Protein AF-A0A3D4W2L9-F1 (afdb_monomer_lite)

Secondary structure (DSSP, 8-state):
--HHHHHHHHHHHHHHHHHHHH-GGGS-STTTTTS-TTTHHHHHHHHHHHHHHHHHHHHHHHHHHHHS---HHHHHHHHHHHHHHHHHHHHHHHHHHHS-SSSS-----HHHHHHHHHHHHHHHHHHHH--

Struct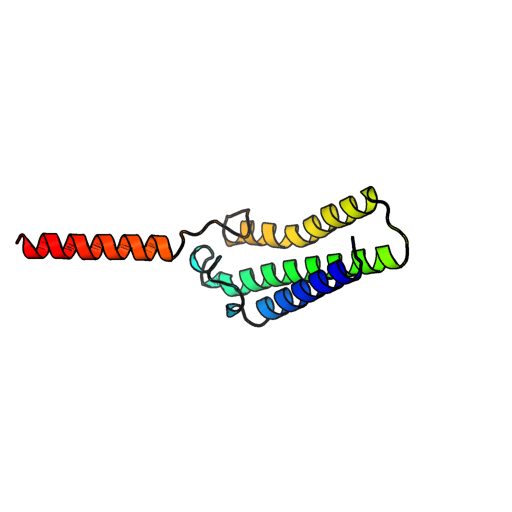ure (mmCIF, N/CA/C/O backbone):
data_AF-A0A3D4W2L9-F1
#
_entry.id   AF-A0A3D4W2L9-F1
#
loop_
_atom_site.group_PDB
_atom_site.id
_atom_site.type_symbol
_atom_site.label_atom_id
_atom_site.label_alt_id
_atom_site.label_comp_id
_atom_site.label_asym_id
_atom_site.label_entity_id
_atom_site.label_seq_id
_atom_site.pdbx_PDB_ins_code
_atom_site.Cartn_x
_atom_site.Cartn_y
_atom_site.Cartn_z
_atom_site.occupancy
_atom_site.B_iso_or_equiv
_atom_site.auth_seq_id
_atom_site.auth_comp_id
_atom_site.auth_asym_id
_atom_site.auth_atom_id
_atom_site.pdbx_PDB_model_num
ATOM 1 N N . MET A 1 1 ? 4.171 10.236 -17.410 1.00 61.66 1 MET A N 1
ATOM 2 C CA . MET A 1 1 ? 4.107 11.082 -16.185 1.00 61.66 1 MET A CA 1
ATOM 3 C C . MET A 1 1 ? 5.505 11.653 -15.949 1.00 61.66 1 MET A C 1
ATOM 5 O O . MET A 1 1 ? 6.430 11.200 -16.601 1.00 61.66 1 MET A O 1
ATOM 9 N N . PHE A 1 2 ? 5.703 12.652 -15.082 1.00 77.50 2 PHE A N 1
ATOM 10 C CA . PHE A 1 2 ? 7.062 13.137 -14.793 1.00 77.50 2 PHE A CA 1
ATOM 11 C C . PHE A 1 2 ? 7.850 12.053 -14.035 1.00 77.50 2 PHE A C 1
ATOM 13 O O . PHE A 1 2 ? 7.447 11.674 -12.934 1.00 77.50 2 PHE A O 1
ATOM 20 N N . PHE A 1 3 ? 8.958 11.565 -14.607 1.00 84.25 3 PHE A N 1
ATOM 21 C CA . PHE A 1 3 ? 9.817 10.517 -14.027 1.00 84.25 3 PHE A CA 1
ATOM 22 C C . PHE A 1 3 ? 10.126 10.757 -12.541 1.00 84.25 3 PHE A C 1
ATOM 24 O O . PHE A 1 3 ? 9.933 9.869 -11.710 1.00 84.25 3 PHE A O 1
ATOM 31 N N . GLY A 1 4 ? 10.516 11.987 -12.185 1.00 86.81 4 GLY A N 1
ATOM 32 C CA . GLY A 1 4 ? 10.850 12.341 -10.804 1.00 86.81 4 GLY A CA 1
ATOM 33 C C . GLY A 1 4 ? 9.678 12.187 -9.829 1.00 86.81 4 GLY A C 1
ATOM 34 O O . GLY A 1 4 ? 9.882 11.795 -8.681 1.00 86.81 4 GLY A O 1
ATOM 35 N N . PHE A 1 5 ? 8.442 12.413 -10.281 1.00 89.62 5 PHE A N 1
ATOM 36 C CA . PHE A 1 5 ? 7.248 12.238 -9.453 1.00 89.62 5 PHE A CA 1
ATOM 37 C C . PHE A 1 5 ? 6.965 10.75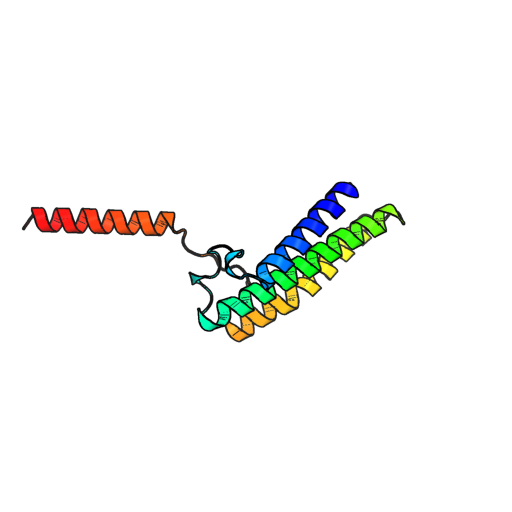2 -9.211 1.00 89.62 5 PHE A C 1
ATOM 39 O O . PHE A 1 5 ? 6.789 10.339 -8.067 1.00 89.62 5 PHE A O 1
ATOM 46 N N . GLN A 1 6 ? 6.995 9.931 -10.267 1.00 89.69 6 GLN A N 1
ATOM 47 C CA . GLN A 1 6 ? 6.781 8.485 -10.144 1.00 89.69 6 GLN A CA 1
ATOM 48 C C . GLN A 1 6 ? 7.839 7.816 -9.272 1.00 89.69 6 GLN A C 1
ATOM 50 O O . GLN A 1 6 ? 7.491 6.985 -8.435 1.00 89.69 6 GLN A O 1
ATOM 55 N N . LEU A 1 7 ? 9.107 8.194 -9.444 1.00 91.88 7 LEU A N 1
ATOM 56 C CA . LEU A 1 7 ? 10.201 7.671 -8.639 1.00 91.88 7 LEU A CA 1
ATOM 57 C C . LEU A 1 7 ? 10.017 8.041 -7.165 1.00 91.88 7 LEU A C 1
ATOM 59 O O . LEU A 1 7 ? 10.093 7.170 -6.303 1.00 91.88 7 LEU A O 1
ATOM 63 N N . THR A 1 8 ? 9.702 9.306 -6.877 1.00 93.94 8 THR A N 1
ATOM 64 C CA . THR A 1 8 ? 9.478 9.779 -5.503 1.00 93.94 8 THR A CA 1
ATOM 65 C C . THR A 1 8 ? 8.303 9.055 -4.849 1.00 93.94 8 THR A C 1
ATOM 67 O O . THR A 1 8 ? 8.447 8.509 -3.755 1.00 93.94 8 THR A O 1
ATOM 70 N N . CYS A 1 9 ? 7.152 8.983 -5.526 1.00 93.81 9 CYS A N 1
ATOM 71 C CA . CYS A 1 9 ? 5.989 8.259 -5.016 1.00 93.81 9 CYS A CA 1
ATOM 72 C C . CYS A 1 9 ? 6.281 6.764 -4.841 1.00 93.81 9 CYS A C 1
ATOM 74 O O . CYS A 1 9 ? 5.926 6.193 -3.814 1.00 93.81 9 CYS A O 1
ATOM 76 N N . GLY A 1 10 ? 6.954 6.135 -5.808 1.00 94.62 10 GLY A N 1
ATOM 77 C CA . GLY A 1 10 ? 7.322 4.723 -5.749 1.00 94.62 10 GLY A CA 1
ATOM 78 C C . GLY A 1 10 ? 8.213 4.412 -4.548 1.00 94.62 10 GLY A C 1
ATOM 79 O O . GLY A 1 10 ? 7.892 3.526 -3.758 1.00 94.62 10 GLY A O 1
ATOM 80 N N . LEU A 1 11 ? 9.276 5.196 -4.346 1.00 95.44 11 LEU A N 1
ATOM 81 C CA . LEU A 1 11 ? 10.166 5.055 -3.193 1.00 95.44 11 LEU A CA 1
ATOM 82 C C . LEU A 1 11 ? 9.430 5.294 -1.873 1.00 95.44 11 LEU A C 1
ATOM 84 O O . LEU A 1 11 ? 9.592 4.509 -0.941 1.00 95.44 11 LEU A O 1
ATOM 88 N N . MET A 1 12 ? 8.573 6.316 -1.796 1.00 96.62 12 MET A N 1
ATOM 89 C CA . MET A 1 12 ? 7.761 6.580 -0.606 1.00 96.62 12 MET A CA 1
ATOM 90 C C . MET A 1 12 ? 6.884 5.373 -0.237 1.00 96.62 12 MET A C 1
ATOM 92 O O . MET A 1 12 ? 6.840 4.982 0.929 1.00 96.62 12 MET A O 1
ATOM 96 N N . LEU A 1 13 ? 6.231 4.743 -1.219 1.00 95.88 13 LEU A N 1
ATOM 97 C CA . LEU A 1 13 ? 5.420 3.543 -0.995 1.00 95.88 13 LEU A CA 1
ATOM 98 C C . LEU A 1 13 ? 6.268 2.332 -0.581 1.00 95.88 13 LEU A C 1
ATOM 100 O O . LEU A 1 13 ? 5.843 1.571 0.287 1.00 95.88 13 LEU A O 1
ATOM 104 N N . VAL A 1 14 ? 7.476 2.173 -1.134 1.00 96.31 14 VAL A N 1
ATOM 105 C CA . VAL A 1 14 ? 8.421 1.126 -0.708 1.00 96.31 14 VAL A CA 1
ATOM 106 C C . VAL A 1 14 ? 8.825 1.316 0.752 1.00 96.31 14 VAL A C 1
ATOM 108 O O . VAL A 1 14 ? 8.734 0.373 1.541 1.00 96.31 14 VAL A O 1
ATOM 111 N N . PHE A 1 15 ? 9.223 2.533 1.134 1.00 96.19 15 PHE A N 1
ATOM 112 C CA . PHE A 1 15 ? 9.587 2.856 2.514 1.00 96.19 15 PHE A CA 1
ATOM 113 C C . PHE A 1 15 ? 8.416 2.663 3.473 1.00 96.19 15 PHE A C 1
ATOM 115 O O . PHE A 1 15 ? 8.588 2.084 4.550 1.00 96.19 15 PHE A O 1
ATOM 122 N N . TYR A 1 16 ? 7.220 3.100 3.080 1.00 95.00 16 TYR A N 1
ATOM 123 C CA . TYR A 1 16 ? 6.010 2.888 3.861 1.00 95.00 16 TYR A CA 1
ATOM 124 C C . TYR A 1 16 ? 5.715 1.395 4.039 1.00 95.00 16 TYR A C 1
ATOM 126 O O . TYR A 1 16 ? 5.577 0.931 5.171 1.00 95.00 16 TYR A O 1
ATOM 134 N N . GLY A 1 17 ? 5.716 0.622 2.949 1.00 95.06 17 GLY A N 1
ATOM 135 C CA . GLY A 1 17 ? 5.488 -0.820 2.984 1.00 95.06 17 GLY A CA 1
ATOM 136 C C . GLY A 1 17 ? 6.487 -1.548 3.882 1.00 95.06 17 GLY A C 1
ATOM 137 O O . GLY A 1 17 ? 6.094 -2.352 4.726 1.00 95.06 17 GLY A O 1
ATOM 138 N N . TYR A 1 18 ? 7.773 -1.202 3.783 1.00 95.25 18 TYR A N 1
ATOM 139 C CA . TYR A 1 18 ? 8.814 -1.723 4.670 1.00 95.25 18 TYR A CA 1
ATOM 140 C C . TYR A 1 18 ? 8.557 -1.388 6.144 1.00 95.25 18 TYR A C 1
ATOM 142 O O . TYR A 1 18 ? 8.633 -2.266 7.006 1.00 95.25 18 TYR A O 1
ATOM 150 N N . SER A 1 19 ? 8.209 -0.135 6.433 1.00 94.31 19 SER A N 1
ATOM 151 C CA . SER A 1 19 ? 7.971 0.336 7.801 1.00 94.31 19 SER A CA 1
ATOM 152 C C . SER A 1 19 ? 6.776 -0.369 8.443 1.00 94.31 19 SER A C 1
ATOM 154 O O . SER A 1 19 ? 6.860 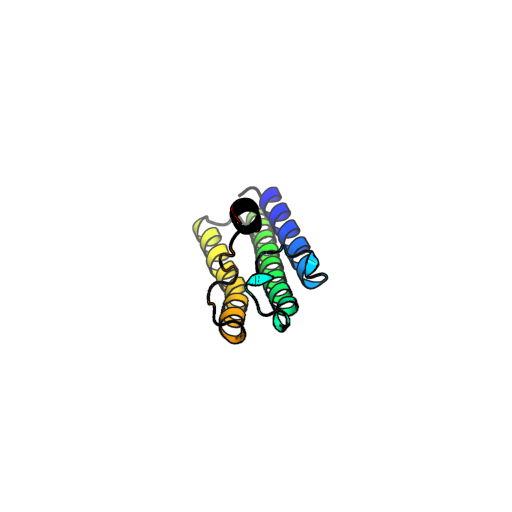-0.780 9.598 1.00 94.31 19 SER A O 1
ATOM 156 N N . VAL A 1 20 ? 5.701 -0.588 7.680 1.00 92.62 20 VAL A N 1
ATOM 157 C CA . VAL A 1 20 ? 4.514 -1.335 8.123 1.00 92.62 20 VAL A CA 1
ATOM 158 C C . VAL A 1 20 ? 4.854 -2.797 8.423 1.00 92.62 20 VAL A C 1
ATOM 160 O O . VAL A 1 20 ? 4.416 -3.323 9.445 1.00 92.62 20 VAL A O 1
ATOM 163 N N . MET A 1 21 ? 5.669 -3.449 7.584 1.00 93.06 21 MET A N 1
ATOM 164 C CA . MET A 1 21 ? 6.111 -4.829 7.834 1.00 93.06 21 MET A CA 1
ATOM 165 C C . MET A 1 21 ? 6.988 -4.953 9.086 1.00 93.06 21 MET A C 1
ATOM 167 O O . MET A 1 21 ? 6.966 -5.991 9.743 1.00 93.06 21 MET A O 1
ATOM 171 N N . LYS A 1 22 ? 7.790 -3.928 9.405 1.00 92.12 22 LYS A N 1
ATOM 172 C CA . LYS A 1 22 ? 8.674 -3.929 10.583 1.00 92.12 22 LYS A CA 1
ATOM 173 C C . LYS A 1 22 ? 7.960 -3.530 11.866 1.00 92.12 22 LYS A C 1
ATOM 175 O O . LYS A 1 22 ? 8.291 -4.047 12.929 1.00 92.12 22 LYS A O 1
ATOM 180 N N . ASN A 1 23 ? 7.001 -2.617 11.782 1.00 91.38 23 ASN A N 1
ATOM 181 C CA . ASN A 1 23 ? 6.244 -2.144 12.926 1.00 91.38 23 ASN A CA 1
ATOM 182 C C . ASN A 1 23 ? 4.765 -1.975 12.542 1.00 91.38 23 ASN A C 1
ATOM 184 O O . ASN A 1 23 ? 4.391 -0.935 11.994 1.00 91.38 23 ASN A O 1
ATOM 188 N N . PRO A 1 24 ? 3.895 -2.938 12.907 1.00 87.12 24 PRO A N 1
ATOM 189 C CA . PRO A 1 24 ? 2.460 -2.870 12.635 1.00 87.12 24 PRO A CA 1
ATOM 190 C C . PRO A 1 24 ? 1.759 -1.637 13.218 1.00 87.12 24 PRO A C 1
ATOM 192 O O . PRO A 1 24 ? 0.653 -1.328 12.799 1.00 87.12 24 PRO A O 1
ATOM 195 N N . ARG A 1 25 ? 2.378 -0.909 14.162 1.00 86.38 25 ARG A N 1
ATOM 196 C CA . ARG A 1 25 ? 1.836 0.355 14.698 1.00 86.38 25 ARG A CA 1
ATOM 197 C C . ARG A 1 25 ? 1.915 1.521 13.712 1.00 86.38 25 ARG A C 1
ATOM 199 O O . ARG A 1 25 ? 1.241 2.520 13.919 1.00 86.38 25 ARG A O 1
ATOM 206 N N . VAL A 1 26 ? 2.760 1.415 12.684 1.00 88.75 26 VAL A N 1
ATOM 207 C CA . VAL A 1 26 ? 2.815 2.387 11.578 1.00 88.75 26 VAL A CA 1
ATOM 208 C C . VAL A 1 26 ? 1.546 2.293 10.734 1.00 88.75 26 VAL A C 1
ATOM 210 O O . VAL A 1 26 ? 1.117 3.274 10.127 1.00 88.75 26 VAL A O 1
ATOM 213 N N . TRP A 1 27 ? 0.927 1.112 10.712 1.00 87.19 27 TRP A N 1
ATOM 214 C CA . TRP A 1 27 ? -0.408 0.962 10.175 1.00 87.19 27 TRP A CA 1
ATOM 215 C C . TRP A 1 27 ? -1.408 1.654 11.105 1.00 87.19 27 TRP A C 1
ATOM 217 O O . TRP A 1 27 ? -1.388 1.443 12.318 1.00 87.19 27 TRP A O 1
ATOM 227 N N . GLY A 1 28 ? -2.265 2.502 10.536 1.00 81.56 28 GLY A N 1
ATOM 228 C CA . GLY A 1 28 ? -3.276 3.224 11.307 1.00 81.56 28 GLY A CA 1
ATOM 229 C C . GLY A 1 28 ? -4.330 2.295 11.918 1.00 81.56 28 GLY A C 1
ATOM 230 O O . GLY A 1 28 ? -4.325 1.081 11.723 1.00 81.56 28 GLY A O 1
ATOM 231 N N . ASP A 1 29 ? -5.311 2.874 12.608 1.00 79.00 29 ASP A N 1
ATOM 232 C CA . ASP A 1 29 ? -6.395 2.102 13.238 1.00 79.00 29 ASP A CA 1
ATOM 233 C C . ASP A 1 29 ? -7.342 1.414 12.239 1.00 79.00 29 ASP A C 1
ATOM 235 O O . ASP A 1 29 ? -8.179 0.589 12.614 1.00 79.00 29 ASP A O 1
ATOM 239 N N . GLN A 1 30 ? -7.191 1.710 10.947 1.00 70.31 30 GLN A N 1
ATOM 240 C CA . GLN A 1 30 ? -7.912 1.044 9.872 1.00 70.31 30 GLN A CA 1
ATOM 241 C C . GLN A 1 30 ? -7.536 -0.443 9.822 1.00 70.31 30 GLN A C 1
ATOM 243 O O . GLN A 1 30 ? -6.410 -0.806 9.501 1.00 70.31 30 GLN A O 1
ATOM 248 N N . GLY A 1 31 ? -8.488 -1.322 10.121 1.00 73.06 31 GLY A N 1
ATOM 249 C CA . GLY A 1 31 ? -8.253 -2.766 10.200 1.00 73.06 31 GLY A CA 1
ATOM 250 C C . GLY A 1 31 ? -7.962 -3.275 11.613 1.00 73.06 31 GLY A C 1
ATOM 251 O O . GLY A 1 31 ? -8.270 -4.427 11.878 1.00 73.06 31 GLY A O 1
ATOM 252 N N . ARG A 1 32 ? -7.517 -2.435 12.567 1.00 76.88 32 ARG A N 1
ATOM 253 C CA . ARG A 1 32 ? -7.328 -2.869 13.972 1.00 76.88 32 ARG A CA 1
ATOM 254 C C . ARG A 1 32 ? -8.605 -3.374 14.636 1.00 76.88 32 ARG A C 1
ATOM 256 O O . ARG A 1 32 ? -8.5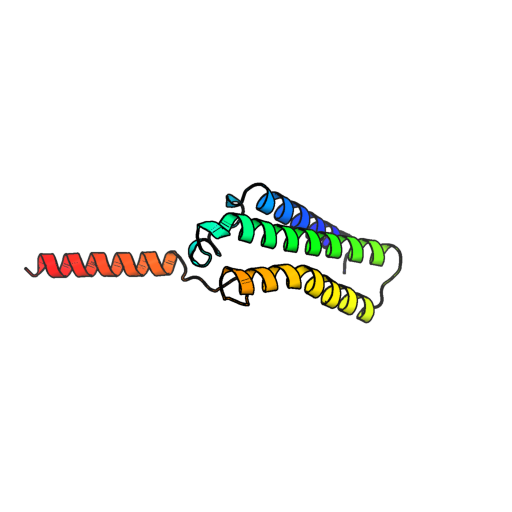41 -4.197 15.536 1.00 76.88 32 ARG A O 1
ATOM 263 N N . GLN A 1 33 ? -9.745 -2.842 14.211 1.00 73.56 33 GLN A N 1
ATOM 264 C CA . GLN A 1 33 ? -11.061 -3.208 14.738 1.00 73.56 33 GLN A CA 1
ATOM 265 C C . GLN A 1 33 ? -11.814 -4.193 13.834 1.00 73.56 33 GLN A C 1
ATOM 267 O O . GLN A 1 33 ? -12.828 -4.736 14.254 1.00 73.56 33 GLN A O 1
ATOM 272 N N . ALA A 1 34 ? -11.360 -4.380 12.591 1.00 78.50 34 ALA A N 1
ATOM 273 C CA . ALA A 1 34 ? -12.056 -5.194 11.592 1.00 78.50 34 ALA A CA 1
ATOM 274 C C . ALA A 1 34 ? -11.374 -6.539 11.321 1.00 78.50 34 ALA A C 1
ATOM 276 O O . ALA A 1 34 ? -12.026 -7.456 10.837 1.00 78.50 34 ALA A O 1
ATOM 277 N N . VAL A 1 35 ? -10.078 -6.640 11.614 1.00 84.25 35 VAL A N 1
ATOM 278 C CA . VAL A 1 35 ? -9.285 -7.866 11.529 1.00 84.25 35 VAL A CA 1
ATOM 279 C C . VAL A 1 35 ? -9.214 -8.470 12.924 1.00 84.25 35 VAL A C 1
ATOM 281 O O . VAL A 1 35 ? -9.083 -7.740 13.912 1.00 84.25 35 VAL A O 1
ATOM 284 N N . LYS A 1 36 ? -9.269 -9.798 13.020 1.00 84.88 36 LYS A N 1
ATOM 285 C CA . LYS A 1 36 ? -9.027 -10.499 14.284 1.00 84.88 36 LYS A CA 1
ATOM 286 C C . LYS A 1 36 ? -7.673 -10.081 14.865 1.00 84.88 36 LYS A C 1
ATOM 288 O O . LYS A 1 36 ? -6.671 -10.003 14.154 1.00 84.88 36 LYS A O 1
ATOM 293 N N . ALA A 1 37 ? -7.624 -9.840 16.174 1.00 85.25 37 ALA A N 1
ATOM 294 C CA . ALA A 1 37 ? -6.417 -9.340 16.836 1.00 85.25 37 ALA A CA 1
ATOM 295 C C . ALA A 1 37 ? -5.194 -10.261 16.635 1.00 85.25 37 ALA A C 1
ATOM 297 O O . ALA A 1 37 ? -4.075 -9.770 16.498 1.00 85.25 37 ALA A O 1
ATOM 298 N N . GLU A 1 38 ? -5.420 -11.576 16.555 1.00 87.69 38 GLU A N 1
ATOM 299 C CA . GLU A 1 38 ? -4.399 -12.600 16.283 1.00 87.69 38 GLU A CA 1
ATOM 300 C C . GLU A 1 38 ? -3.765 -12.475 14.887 1.00 87.69 38 GLU A C 1
ATOM 302 O O . GLU A 1 38 ? -2.564 -12.680 14.724 1.00 87.69 38 GLU A O 1
ATOM 307 N N . ASN A 1 39 ? -4.547 -12.048 13.896 1.00 90.44 39 ASN A N 1
ATOM 308 C CA . ASN A 1 39 ? -4.128 -11.949 12.501 1.00 90.44 39 ASN A CA 1
ATOM 309 C C . ASN A 1 39 ? -3.624 -10.550 12.129 1.00 90.44 39 ASN A C 1
ATOM 311 O O . ASN A 1 39 ? -3.066 -10.363 11.048 1.00 90.44 39 ASN A O 1
ATOM 315 N N . PHE A 1 40 ? -3.792 -9.557 13.007 1.00 88.94 40 PHE A N 1
ATOM 316 C CA . PHE A 1 40 ? -3.441 -8.166 12.725 1.00 88.94 40 PHE A CA 1
ATOM 317 C C . PHE A 1 40 ? -1.968 -7.955 12.309 1.00 88.94 40 PHE A C 1
ATOM 319 O O . PHE A 1 40 ? -1.737 -7.243 11.328 1.00 88.94 40 PHE A O 1
ATOM 326 N N . PRO A 1 41 ? -0.954 -8.569 12.959 1.00 90.56 41 PRO A N 1
ATOM 327 C CA . PRO A 1 41 ? 0.438 -8.417 12.526 1.00 90.56 41 PRO A CA 1
ATOM 328 C C . PRO A 1 41 ? 0.679 -8.940 11.105 1.00 90.56 41 PRO A C 1
ATOM 330 O O . PRO A 1 41 ? 1.376 -8.300 10.316 1.00 90.56 41 PRO A O 1
ATOM 333 N N . GLU A 1 42 ? 0.066 -10.072 10.762 1.00 92.44 42 GLU A N 1
ATOM 334 C CA . GLU A 1 42 ? 0.186 -10.687 9.443 1.00 92.44 42 GLU A CA 1
ATOM 335 C C . GLU A 1 42 ? -0.585 -9.890 8.384 1.00 92.44 42 GLU A C 1
ATOM 337 O O . GLU A 1 42 ? -0.050 -9.619 7.312 1.00 92.44 42 GLU A O 1
ATOM 342 N N . TYR A 1 43 ? -1.782 -9.399 8.709 1.00 91.62 43 TYR A N 1
ATOM 343 C CA . TYR A 1 43 ? -2.527 -8.458 7.874 1.00 91.62 43 TYR A CA 1
ATOM 344 C C . TYR A 1 43 ? -1.690 -7.214 7.541 1.00 91.62 43 TYR A C 1
ATOM 346 O O . TYR A 1 43 ? -1.606 -6.811 6.377 1.00 91.62 43 TYR A O 1
ATOM 354 N N . CYS A 1 44 ? -1.026 -6.622 8.539 1.00 92.25 44 CYS A N 1
ATOM 355 C CA . CYS A 1 44 ? -0.121 -5.494 8.327 1.00 92.25 44 CYS A CA 1
ATOM 356 C C . CYS A 1 44 ? 1.059 -5.889 7.437 1.00 92.25 44 CYS A C 1
ATOM 358 O O . CYS A 1 44 ? 1.411 -5.146 6.522 1.00 92.25 44 CYS A O 1
ATOM 360 N N . ARG A 1 45 ? 1.636 -7.079 7.631 1.00 93.44 45 ARG A N 1
ATOM 361 C CA . ARG A 1 45 ? 2.719 -7.586 6.783 1.00 93.44 45 ARG A CA 1
ATOM 362 C C . ARG A 1 45 ? 2.282 -7.749 5.325 1.00 93.44 45 ARG A C 1
ATOM 364 O O . ARG A 1 45 ? 3.009 -7.321 4.432 1.00 93.44 45 ARG A O 1
ATOM 371 N N . GLN A 1 46 ? 1.098 -8.309 5.077 1.00 93.88 46 GLN A N 1
ATOM 372 C CA . GLN A 1 46 ? 0.534 -8.480 3.733 1.00 93.88 46 GLN A CA 1
ATOM 373 C C . GLN A 1 46 ? 0.240 -7.131 3.065 1.00 93.88 46 GLN A C 1
ATOM 375 O O . GLN A 1 46 ? 0.585 -6.926 1.901 1.00 93.88 46 GLN A O 1
ATOM 380 N N . ASN A 1 47 ? -0.320 -6.174 3.812 1.00 93.88 47 ASN A N 1
ATOM 381 C CA . ASN A 1 47 ? -0.495 -4.800 3.336 1.00 93.88 47 ASN A CA 1
ATOM 382 C C . ASN A 1 47 ? 0.849 -4.156 2.992 1.00 93.88 47 ASN A C 1
ATOM 384 O O . ASN A 1 47 ? 1.016 -3.608 1.905 1.00 93.88 47 ASN A O 1
ATOM 388 N N . GLY A 1 48 ? 1.829 -4.262 3.888 1.00 94.56 48 GLY A N 1
ATOM 389 C CA . GLY A 1 48 ? 3.170 -3.735 3.667 1.00 94.56 48 GLY A CA 1
ATOM 390 C C . GLY A 1 48 ? 3.843 -4.346 2.436 1.00 94.56 48 GLY A C 1
ATOM 391 O O . GLY A 1 48 ? 4.465 -3.627 1.655 1.00 94.56 48 GLY A O 1
ATOM 392 N N . LEU A 1 49 ? 3.645 -5.645 2.195 1.00 95.62 49 LEU A N 1
ATOM 393 C CA . LEU A 1 49 ? 4.142 -6.333 1.006 1.00 95.62 49 LEU A CA 1
ATOM 394 C C . LEU A 1 49 ? 3.472 -5.828 -0.282 1.00 95.62 49 LEU A C 1
ATOM 396 O O . LEU A 1 49 ? 4.157 -5.668 -1.294 1.00 95.62 49 LEU A O 1
ATOM 400 N N . PHE A 1 50 ? 2.167 -5.537 -0.246 1.00 95.81 50 PHE A N 1
ATOM 401 C CA . PHE A 1 50 ? 1.465 -4.887 -1.353 1.00 95.81 50 PHE A CA 1
ATOM 402 C C . PHE A 1 50 ? 2.066 -3.509 -1.661 1.00 95.81 50 PHE A C 1
ATOM 404 O O . PHE A 1 50 ? 2.445 -3.267 -2.805 1.00 95.81 50 PHE A O 1
ATOM 411 N N . PHE A 1 51 ? 2.236 -2.639 -0.657 1.00 95.69 51 PHE A N 1
ATOM 412 C CA . PHE A 1 51 ? 2.826 -1.306 -0.858 1.00 95.69 51 PHE A CA 1
ATOM 413 C C . PHE A 1 51 ? 4.265 -1.366 -1.360 1.00 95.69 51 PHE A C 1
ATOM 415 O O . PHE A 1 51 ? 4.639 -0.583 -2.231 1.00 95.69 51 PHE A O 1
ATOM 422 N N . LEU A 1 52 ? 5.052 -2.327 -0.876 1.00 96.00 52 LEU A N 1
ATOM 423 C CA . LEU A 1 52 ? 6.414 -2.535 -1.350 1.00 96.00 52 LEU A CA 1
ATOM 424 C C . LEU A 1 52 ? 6.439 -2.943 -2.827 1.00 96.00 52 LEU A C 1
ATOM 426 O O . LEU A 1 52 ? 7.186 -2.362 -3.612 1.00 96.00 52 LEU A O 1
ATOM 430 N N . LYS A 1 53 ? 5.597 -3.901 -3.231 1.00 95.62 53 LYS A N 1
ATOM 431 C CA . LYS A 1 53 ? 5.499 -4.341 -4.632 1.00 95.62 53 LYS A CA 1
ATOM 432 C C . LYS A 1 53 ? 4.948 -3.241 -5.541 1.00 95.62 53 LYS A C 1
ATOM 434 O O . LYS A 1 53 ? 5.502 -3.017 -6.612 1.00 95.62 53 LYS A O 1
ATOM 439 N N . ALA A 1 54 ? 3.903 -2.537 -5.108 1.00 96.00 54 ALA A N 1
ATOM 440 C CA . ALA A 1 54 ? 3.294 -1.440 -5.856 1.00 96.00 54 ALA A CA 1
ATOM 441 C C . ALA A 1 54 ? 4.256 -0.252 -6.014 1.00 96.00 54 ALA A C 1
ATOM 443 O O . ALA A 1 54 ? 4.390 0.293 -7.108 1.00 96.00 54 ALA A O 1
ATOM 444 N N . GLY A 1 55 ? 4.973 0.110 -4.948 1.00 95.88 55 GLY A N 1
ATOM 445 C CA . GLY A 1 55 ? 5.982 1.164 -4.972 1.00 95.88 55 GLY A CA 1
ATOM 446 C C . GLY A 1 55 ? 7.174 0.820 -5.865 1.00 95.88 55 GLY A C 1
ATOM 447 O O . GLY A 1 55 ? 7.591 1.645 -6.677 1.00 95.88 55 GLY A O 1
ATOM 448 N N . PHE A 1 56 ? 7.673 -0.418 -5.782 1.00 95.75 56 PHE A N 1
ATOM 449 C CA . PHE A 1 56 ? 8.735 -0.903 -6.665 1.00 95.75 56 PHE A CA 1
ATOM 450 C C . PHE A 1 56 ? 8.301 -0.866 -8.132 1.00 95.75 56 PHE A C 1
ATOM 452 O O . PHE A 1 56 ? 9.029 -0.357 -8.978 1.00 95.75 56 PHE A O 1
ATOM 459 N N . LEU A 1 57 ? 7.089 -1.339 -8.426 1.00 95.62 57 LEU A N 1
ATOM 460 C CA . LEU A 1 57 ? 6.520 -1.297 -9.767 1.00 95.62 57 LEU A CA 1
ATOM 461 C C . LEU A 1 57 ? 6.399 0.134 -10.299 1.00 95.62 57 LEU A C 1
ATOM 463 O O . LEU A 1 57 ? 6.784 0.400 -11.434 1.00 95.62 57 LEU A O 1
ATOM 467 N N . MET A 1 58 ? 5.913 1.065 -9.477 1.00 94.56 58 MET A N 1
ATOM 468 C CA . MET A 1 58 ? 5.836 2.481 -9.833 1.00 94.56 58 MET A CA 1
ATOM 469 C C . MET A 1 58 ? 7.199 3.072 -10.190 1.00 94.56 58 MET A C 1
ATOM 471 O O . MET A 1 58 ? 7.320 3.748 -11.212 1.00 94.56 58 MET A O 1
ATOM 475 N N . ALA A 1 59 ? 8.212 2.815 -9.360 1.00 94.19 59 ALA A N 1
ATOM 476 C CA . ALA A 1 59 ? 9.567 3.297 -9.593 1.00 94.19 59 ALA A CA 1
ATOM 477 C C . ALA A 1 59 ? 10.175 2.676 -10.861 1.00 94.19 59 ALA A C 1
ATOM 479 O O . ALA A 1 59 ? 10.771 3.390 -11.666 1.00 94.19 59 ALA A O 1
ATOM 480 N N . LEU A 1 60 ? 9.974 1.370 -11.067 1.00 93.50 60 LEU A N 1
ATOM 481 C CA . LEU A 1 60 ? 10.464 0.635 -12.230 1.00 93.50 60 LEU A CA 1
ATOM 482 C C . LEU A 1 60 ? 9.838 1.149 -13.532 1.00 93.50 60 LEU A C 1
ATOM 484 O O . LEU A 1 60 ? 10.564 1.402 -14.486 1.00 93.50 60 LEU A O 1
ATOM 488 N N . ILE A 1 61 ? 8.513 1.337 -13.574 1.00 93.19 61 ILE A N 1
ATOM 489 C CA . ILE A 1 61 ? 7.827 1.863 -14.765 1.00 93.19 61 ILE A CA 1
ATOM 490 C C . ILE A 1 61 ? 8.293 3.288 -15.062 1.00 93.19 61 ILE A C 1
ATOM 492 O O . ILE A 1 61 ? 8.551 3.604 -16.218 1.00 93.19 61 ILE A O 1
ATOM 496 N N . GLY A 1 62 ? 8.442 4.133 -14.036 1.00 91.12 62 GLY A N 1
ATOM 497 C CA . GLY A 1 62 ? 8.979 5.482 -14.214 1.00 91.12 62 GLY A CA 1
ATOM 498 C C . GLY A 1 62 ? 10.393 5.467 -14.798 1.00 91.12 62 GLY A C 1
ATOM 499 O O . GLY A 1 62 ? 10.667 6.184 -15.756 1.00 91.12 62 GLY A O 1
ATOM 500 N N . ALA A 1 63 ? 11.285 4.634 -14.255 1.00 91.69 63 ALA A N 1
ATOM 501 C CA . ALA A 1 63 ? 12.646 4.487 -14.769 1.00 91.69 63 ALA A CA 1
ATOM 502 C C . ALA A 1 63 ? 12.671 3.940 -16.200 1.00 91.69 63 ALA A C 1
ATOM 504 O O . ALA A 1 63 ? 13.444 4.421 -17.023 1.00 91.69 63 ALA A O 1
ATOM 505 N N . LEU A 1 64 ? 11.804 2.976 -16.512 1.00 91.38 64 LEU A N 1
ATOM 506 C CA . LEU A 1 64 ? 11.689 2.421 -17.853 1.00 91.38 64 LEU A CA 1
ATOM 507 C C . LEU A 1 64 ? 11.215 3.477 -18.860 1.00 91.38 64 LEU A C 1
ATOM 509 O O . LEU A 1 64 ? 11.826 3.588 -19.912 1.00 91.38 64 LEU A O 1
ATOM 513 N N . ASP A 1 65 ? 10.204 4.283 -18.519 1.00 90.25 65 ASP A N 1
ATOM 514 C CA . ASP A 1 65 ? 9.695 5.375 -19.369 1.00 90.25 65 ASP A CA 1
ATOM 515 C C . ASP A 1 65 ? 10.760 6.441 -19.666 1.00 90.25 65 ASP A C 1
ATOM 517 O O . ASP A 1 65 ? 10.812 6.999 -20.761 1.00 90.25 65 ASP A O 1
ATOM 521 N N . ALA A 1 66 ? 11.652 6.692 -18.702 1.00 89.00 66 ALA A N 1
ATOM 522 C CA . ALA A 1 66 ? 12.780 7.601 -18.882 1.00 89.00 66 ALA A CA 1
ATOM 523 C C . ALA A 1 66 ? 13.861 7.043 -19.828 1.00 89.00 66 ALA A C 1
ATOM 525 O O . ALA A 1 66 ? 14.570 7.824 -20.461 1.00 89.00 66 ALA A O 1
ATOM 526 N N . LEU A 1 67 ? 14.003 5.715 -19.919 1.00 89.00 67 LEU A N 1
ATOM 527 C CA . LEU A 1 67 ? 14.983 5.048 -20.785 1.00 89.00 67 LEU A CA 1
ATOM 528 C C . LEU A 1 67 ? 14.438 4.785 -22.192 1.00 89.00 67 LEU A C 1
ATOM 530 O O . LEU A 1 67 ? 15.147 4.965 -23.179 1.00 89.00 67 LEU A O 1
ATOM 534 N N . VAL A 1 68 ? 13.191 4.329 -22.280 1.00 86.25 68 VAL A N 1
ATOM 535 C CA . VAL A 1 68 ? 12.490 4.004 -23.520 1.00 86.25 68 VAL A CA 1
ATOM 536 C C . VAL A 1 68 ? 11.096 4.606 -23.425 1.00 86.25 68 VAL A C 1
ATOM 538 O O . VAL A 1 68 ? 10.305 4.198 -22.584 1.00 86.25 68 VAL A O 1
ATOM 541 N N . THR A 1 69 ? 10.792 5.597 -24.264 1.00 86.69 69 THR A N 1
ATOM 542 C CA . THR A 1 69 ? 9.488 6.276 -24.243 1.00 86.69 69 THR A CA 1
ATOM 543 C C . THR A 1 69 ? 8.359 5.249 -24.349 1.00 86.69 69 THR A C 1
ATOM 545 O O . THR A 1 69 ? 8.191 4.609 -25.392 1.00 86.69 69 THR A O 1
ATOM 548 N N . LEU A 1 70 ? 7.590 5.066 -23.273 1.00 87.06 70 LEU A N 1
ATOM 549 C CA . LEU A 1 70 ? 6.513 4.085 -23.244 1.00 87.06 70 LEU A CA 1
ATOM 550 C C . LEU A 1 70 ? 5.265 4.679 -23.892 1.00 87.06 70 LEU A C 1
ATOM 552 O O . LEU A 1 70 ? 4.888 5.830 -23.666 1.00 87.06 70 LEU A O 1
ATOM 556 N N . SER A 1 71 ? 4.565 3.863 -24.680 1.00 90.38 71 SER A N 1
ATOM 557 C CA . SER A 1 71 ? 3.241 4.252 -25.157 1.00 90.38 71 SER A CA 1
ATOM 558 C C . SER A 1 71 ? 2.253 4.315 -23.989 1.00 90.38 71 SER A C 1
ATOM 560 O O . SER A 1 71 ? 2.329 3.527 -23.042 1.00 90.38 71 SER A O 1
ATOM 562 N N . GLY A 1 72 ? 1.272 5.218 -24.073 1.00 87.62 72 GLY A N 1
ATOM 563 C CA . GLY A 1 72 ? 0.248 5.357 -23.034 1.00 87.62 72 GLY A CA 1
ATOM 564 C C . GLY A 1 72 ? -0.532 4.062 -22.773 1.00 87.62 72 GLY A C 1
ATOM 565 O O . GLY A 1 72 ? -0.827 3.748 -21.622 1.00 87.62 72 GLY A O 1
ATOM 566 N N . LEU A 1 73 ? -0.802 3.264 -23.815 1.00 91.81 73 LEU A N 1
ATOM 567 C CA . LEU A 1 73 ? -1.453 1.958 -23.665 1.00 91.81 73 LEU A CA 1
ATOM 568 C C . LEU A 1 73 ? -0.579 0.986 -22.867 1.00 91.81 73 LEU A C 1
ATOM 570 O O . LEU A 1 73 ? -1.061 0.366 -21.922 1.00 91.81 73 LEU A O 1
ATOM 574 N N . LEU A 1 74 ? 0.707 0.878 -23.212 1.00 92.06 74 LEU A N 1
ATOM 575 C CA . LEU A 1 74 ? 1.638 0.006 -22.499 1.00 92.06 74 LEU A CA 1
ATOM 576 C C . LEU A 1 74 ? 1.771 0.423 -21.031 1.00 92.06 74 LEU A C 1
ATOM 578 O O . LEU A 1 74 ? 1.746 -0.427 -20.147 1.00 92.06 74 LEU A O 1
ATOM 582 N N . TYR A 1 75 ? 1.823 1.727 -20.767 1.00 89.94 75 TYR A N 1
ATOM 583 C CA . TYR A 1 75 ? 1.846 2.274 -19.416 1.00 89.94 75 TYR A CA 1
ATOM 584 C C . TYR A 1 75 ? 0.623 1.821 -18.602 1.00 89.94 75 TYR A C 1
ATOM 586 O O . TYR A 1 75 ? 0.770 1.274 -17.509 1.00 89.94 75 TYR A O 1
ATOM 594 N N . VAL A 1 76 ? -0.587 1.970 -19.152 1.00 91.75 76 VAL A N 1
ATOM 595 C CA . VAL A 1 76 ? -1.829 1.521 -18.500 1.00 91.75 76 VAL A CA 1
ATOM 596 C C . VAL A 1 76 ? -1.813 0.013 -18.249 1.00 91.75 76 VAL A C 1
ATOM 598 O O . VAL A 1 76 ? -2.139 -0.418 -17.143 1.00 91.75 76 VAL A O 1
ATOM 601 N N . LEU A 1 77 ? -1.394 -0.791 -19.229 1.00 94.88 77 LEU A N 1
ATOM 602 C CA . LEU A 1 77 ? -1.326 -2.246 -19.081 1.00 94.88 77 LEU A CA 1
ATOM 603 C C . LEU A 1 77 ? -0.357 -2.654 -17.964 1.00 94.88 77 LEU A C 1
ATOM 605 O O . LEU A 1 77 ? -0.726 -3.453 -17.105 1.00 94.88 77 LEU A O 1
ATOM 609 N N . LEU A 1 78 ? 0.845 -2.073 -17.924 1.00 94.06 78 LEU A N 1
ATOM 610 C CA . LEU A 1 78 ? 1.841 -2.364 -16.889 1.00 94.06 78 LEU A CA 1
ATOM 611 C C . LEU A 1 78 ? 1.311 -2.047 -15.487 1.00 94.06 78 LEU A C 1
ATOM 613 O O . LEU A 1 78 ? 1.488 -2.846 -14.566 1.00 94.06 78 LEU A O 1
ATOM 617 N N . TYR A 1 79 ? 0.612 -0.921 -15.330 1.00 93.75 79 TYR A N 1
ATOM 618 C CA . TYR A 1 79 ? -0.012 -0.564 -14.060 1.00 93.75 79 TYR A CA 1
ATOM 619 C C . TYR A 1 79 ? -1.145 -1.511 -13.675 1.00 93.75 79 TYR A C 1
ATOM 621 O O . TYR A 1 79 ? -1.168 -1.988 -12.543 1.00 93.75 79 TYR A O 1
ATOM 629 N N . LEU A 1 80 ? -2.067 -1.811 -14.591 1.00 95.62 80 LEU A N 1
ATOM 630 C CA . LEU A 1 80 ? -3.207 -2.679 -14.298 1.00 95.62 80 LEU A CA 1
ATOM 631 C C . LEU A 1 80 ? -2.758 -4.097 -13.939 1.00 95.62 80 LEU A C 1
ATOM 633 O O . LEU A 1 80 ? -3.113 -4.596 -12.872 1.00 95.62 80 LEU A O 1
ATOM 637 N N . PHE A 1 81 ? -1.943 -4.729 -14.787 1.00 95.44 81 PHE A N 1
ATOM 638 C CA . PHE A 1 81 ? -1.459 -6.088 -14.540 1.00 95.44 81 PHE A CA 1
ATOM 639 C C . PHE A 1 81 ? -0.552 -6.153 -13.317 1.00 95.44 81 PHE A C 1
ATOM 641 O O . PHE A 1 81 ? -0.685 -7.047 -12.481 1.00 95.44 81 PHE A O 1
ATOM 648 N N . GLY A 1 82 ? 0.343 -5.182 -13.183 1.00 94.75 82 GLY A N 1
ATOM 649 C CA . GLY A 1 82 ? 1.286 -5.124 -12.087 1.00 94.75 82 GLY A CA 1
ATOM 650 C C . GLY A 1 82 ? 0.638 -4.911 -10.722 1.00 94.75 82 GLY A C 1
ATOM 651 O O . GLY A 1 82 ? 0.958 -5.616 -9.762 1.00 94.75 82 GLY A O 1
ATOM 652 N N . LEU A 1 83 ? -0.312 -3.977 -10.634 1.00 94.94 83 LEU A N 1
ATOM 653 C CA . LEU A 1 83 ? -1.069 -3.746 -9.407 1.00 94.94 83 LEU A CA 1
ATOM 654 C C . LEU A 1 83 ? -2.000 -4.917 -9.102 1.00 94.94 83 LEU A C 1
ATOM 656 O O . LEU A 1 83 ? -2.069 -5.322 -7.946 1.00 94.94 83 LEU A O 1
ATOM 660 N N . ALA A 1 84 ? -2.655 -5.512 -10.105 1.00 94.69 84 ALA A N 1
ATOM 661 C CA . ALA A 1 84 ? -3.476 -6.705 -9.901 1.00 94.69 84 ALA A CA 1
ATOM 662 C C . ALA A 1 84 ? -2.647 -7.868 -9.333 1.00 94.69 84 ALA A C 1
ATOM 664 O O . ALA A 1 84 ? -3.065 -8.510 -8.369 1.00 94.69 84 ALA A O 1
ATOM 665 N N . PHE A 1 85 ? -1.440 -8.091 -9.862 1.00 94.38 85 PHE A N 1
ATOM 666 C CA . PHE A 1 85 ? -0.528 -9.114 -9.357 1.00 94.38 85 PHE A CA 1
ATOM 667 C C . PHE A 1 85 ? -0.057 -8.825 -7.925 1.00 94.38 85 PHE A C 1
ATOM 669 O O . PHE A 1 85 ? 0.006 -9.736 -7.102 1.00 94.38 85 PHE A O 1
ATOM 676 N N . ALA A 1 86 ? 0.239 -7.565 -7.596 1.00 94.25 86 ALA A N 1
ATOM 677 C CA . ALA A 1 86 ? 0.593 -7.175 -6.232 1.00 94.25 86 ALA A CA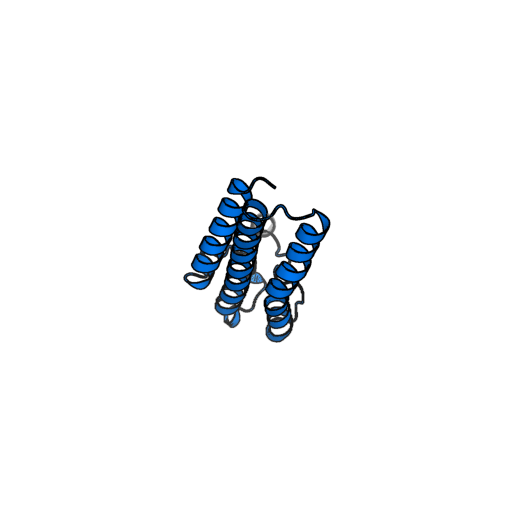 1
ATOM 678 C C . ALA A 1 86 ? -0.591 -7.312 -5.255 1.00 94.25 86 ALA A C 1
ATOM 680 O O . ALA A 1 86 ? -0.389 -7.646 -4.088 1.00 94.25 86 ALA A O 1
ATOM 681 N N . PHE A 1 87 ? -1.814 -7.057 -5.724 1.00 93.75 87 PHE A N 1
ATOM 682 C CA . PHE A 1 87 ? -3.033 -7.030 -4.914 1.00 93.75 87 PHE A CA 1
ATOM 683 C C . PHE A 1 87 ? -3.652 -8.417 -4.689 1.00 93.75 87 PHE A C 1
ATOM 685 O O . PHE A 1 87 ? -4.271 -8.671 -3.653 1.00 93.75 87 PHE A O 1
ATOM 692 N N . TYR A 1 88 ? -3.464 -9.344 -5.629 1.00 93.69 88 TYR A N 1
ATOM 693 C CA . TYR A 1 88 ? -4.043 -10.685 -5.567 1.00 93.69 88 TYR A CA 1
ATOM 694 C C . TYR A 1 88 ? -3.661 -11.478 -4.296 1.00 93.69 88 TYR A C 1
ATOM 696 O O . TYR A 1 88 ? -4.568 -11.979 -3.631 1.00 93.69 88 TYR A O 1
ATOM 704 N N . PRO A 1 89 ? -2.384 -11.553 -3.866 1.00 93.06 89 PRO A N 1
ATOM 705 C CA . PRO A 1 89 ? -2.020 -12.249 -2.630 1.00 93.06 89 PRO A CA 1
ATOM 706 C C . PRO A 1 89 ? -2.691 -11.660 -1.384 1.00 93.06 89 PRO A C 1
ATOM 708 O O . PRO A 1 89 ? -3.134 -12.410 -0.517 1.00 93.06 89 PRO A O 1
ATOM 711 N N . LEU A 1 90 ? -2.812 -10.329 -1.321 1.00 93.00 90 LEU A N 1
ATOM 712 C CA . LEU A 1 90 ? -3.441 -9.628 -0.203 1.00 93.00 90 LEU A CA 1
ATOM 713 C C . LEU A 1 90 ? -4.933 -9.971 -0.113 1.00 93.00 90 LEU A C 1
ATOM 715 O O . LEU A 1 90 ? -5.408 -10.406 0.931 1.00 93.00 90 LEU A O 1
ATOM 719 N N . THR A 1 91 ? -5.665 -9.824 -1.219 1.00 91.94 91 THR A N 1
ATOM 720 C CA . THR A 1 91 ? -7.107 -10.137 -1.264 1.00 91.94 91 THR A CA 1
ATOM 721 C C . THR A 1 91 ? -7.395 -11.604 -0.972 1.00 91.94 91 THR A C 1
ATOM 723 O O . THR A 1 91 ? -8.340 -11.916 -0.245 1.00 91.94 91 THR A O 1
ATOM 726 N N . ARG A 1 92 ? -6.558 -12.507 -1.490 1.00 93.69 92 ARG A N 1
ATOM 727 C CA . ARG A 1 92 ? -6.653 -13.940 -1.223 1.00 93.69 92 ARG A CA 1
ATOM 728 C C . ARG A 1 92 ? -6.474 -14.245 0.262 1.00 93.69 92 ARG A C 1
ATOM 730 O O . ARG A 1 92 ? -7.325 -14.912 0.841 1.00 93.69 92 ARG A O 1
ATOM 737 N N . TRP A 1 93 ? -5.425 -13.702 0.881 1.00 94.00 93 TRP A N 1
ATOM 738 C CA . TRP A 1 93 ? -5.164 -13.893 2.306 1.00 94.00 93 TRP A CA 1
ATOM 739 C C . TRP A 1 93 ? -6.314 -13.360 3.171 1.00 94.00 93 TRP A C 1
ATOM 741 O O . TRP A 1 93 ? -6.769 -14.050 4.084 1.00 94.00 93 TRP A O 1
ATOM 751 N N . CYS A 1 94 ? -6.838 -12.172 2.848 1.00 91.62 94 CYS A N 1
ATOM 752 C CA . CYS A 1 94 ? -7.982 -11.582 3.544 1.00 91.62 94 CYS A CA 1
ATOM 753 C C . CYS A 1 94 ? -9.225 -12.480 3.475 1.00 91.62 94 CYS A C 1
ATOM 755 O O . CYS A 1 94 ? -9.888 -12.707 4.488 1.00 91.62 94 CYS A O 1
ATOM 757 N N . LYS A 1 95 ? -9.506 -13.049 2.298 1.00 91.38 95 LYS A N 1
ATOM 758 C CA . LYS A 1 95 ? -10.639 -13.956 2.107 1.00 91.38 95 LYS A CA 1
ATOM 759 C C . LYS A 1 95 ? -10.483 -15.249 2.910 1.00 91.38 95 LYS A C 1
ATOM 761 O O . LYS A 1 95 ? -11.460 -15.709 3.489 1.00 91.38 95 LYS A O 1
ATOM 766 N N . GLU A 1 96 ? -9.279 -15.815 2.945 1.00 92.62 96 GLU A N 1
ATOM 767 C CA . GLU A 1 96 ? -8.987 -17.087 3.619 1.00 92.62 96 GLU A CA 1
ATOM 768 C C . GLU A 1 96 ? -9.001 -16.966 5.157 1.00 92.62 96 GLU A C 1
ATOM 770 O O . GLU A 1 96 ? -9.499 -17.867 5.826 1.00 92.62 96 GLU A O 1
ATOM 775 N N . ASN A 1 97 ? -8.511 -15.857 5.729 1.00 90.12 97 ASN A N 1
ATOM 776 C CA . ASN A 1 97 ? -8.311 -15.728 7.185 1.00 90.12 97 ASN A CA 1
ATOM 777 C C . ASN A 1 97 ? -9.417 -14.929 7.902 1.00 90.12 97 ASN A C 1
ATOM 779 O O . ASN A 1 97 ? -9.762 -15.210 9.057 1.00 90.12 97 ASN A O 1
ATOM 783 N N . GLU A 1 98 ? -9.998 -13.943 7.216 1.00 87.00 98 GLU A N 1
ATOM 784 C CA . GLU A 1 98 ? -10.946 -12.989 7.803 1.00 87.00 98 GLU A CA 1
ATOM 785 C C . GLU A 1 98 ? -12.343 -13.041 7.166 1.00 87.00 98 GLU A C 1
ATOM 787 O O . GLU A 1 98 ? -13.289 -12.463 7.694 1.00 87.00 98 GLU A O 1
ATOM 792 N N . GLY A 1 99 ? -12.500 -13.727 6.029 1.00 84.31 99 GLY A N 1
ATOM 793 C CA . GLY A 1 99 ? -13.783 -13.873 5.334 1.00 84.31 99 GLY A CA 1
ATOM 794 C C . GLY A 1 99 ? -14.216 -12.652 4.513 1.00 84.31 99 GLY A C 1
ATOM 795 O O . GLY A 1 99 ? -15.214 -12.725 3.794 1.00 84.31 99 GLY A O 1
ATOM 796 N N . PHE A 1 100 ? -13.464 -11.545 4.542 1.00 84.56 100 PHE A N 1
ATOM 797 C CA . PHE A 1 100 ? -13.705 -10.388 3.679 1.00 84.56 100 PHE A CA 1
ATOM 798 C C . PHE A 1 100 ? -12.827 -10.429 2.422 1.00 84.56 100 PHE A C 1
ATOM 800 O O . PHE A 1 100 ? -11.643 -10.741 2.469 1.00 84.56 100 PHE A O 1
ATOM 807 N N . SER A 1 101 ? -13.399 -10.072 1.270 1.00 81.31 101 SER A N 1
ATOM 808 C CA . SER A 1 101 ? -12.643 -10.014 0.003 1.00 81.31 101 SER A CA 1
ATOM 809 C C . SER A 1 101 ? -11.922 -8.677 -0.209 1.00 81.31 101 SER A C 1
ATOM 811 O O . SER A 1 101 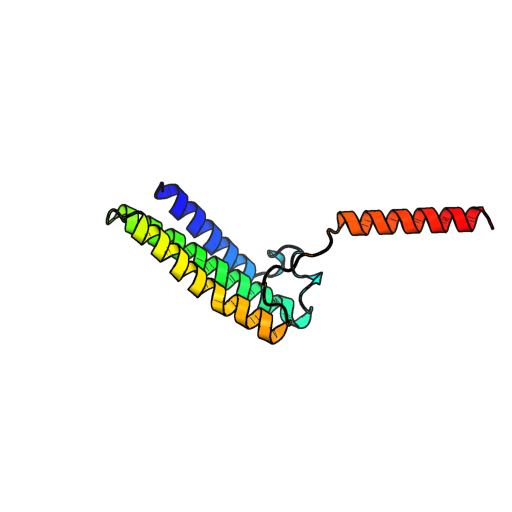? -10.994 -8.597 -1.009 1.00 81.31 101 SER A O 1
ATOM 813 N N . TRP A 1 102 ? -12.344 -7.620 0.493 1.00 87.12 102 TRP A N 1
ATOM 814 C CA . TRP A 1 102 ? -11.774 -6.281 0.364 1.00 87.12 102 TRP A CA 1
ATOM 815 C C . TRP A 1 102 ? -10.810 -5.977 1.522 1.00 87.12 102 TRP A C 1
ATOM 817 O O . TRP A 1 102 ? -11.284 -5.876 2.653 1.00 87.12 102 TRP A O 1
ATOM 827 N N . PRO A 1 103 ? -9.497 -5.781 1.274 1.00 85.00 103 PRO A N 1
ATOM 828 C CA . PRO A 1 103 ? -8.479 -5.669 2.322 1.00 85.00 103 PRO A CA 1
ATOM 829 C C . PRO A 1 103 ? -8.694 -4.531 3.315 1.00 85.00 103 PRO A C 1
ATOM 831 O O . PRO A 1 103 ? -8.245 -4.616 4.449 1.00 85.00 103 PRO A O 1
ATOM 834 N N . TRP A 1 104 ? -9.397 -3.473 2.910 1.00 86.75 104 TRP A N 1
ATOM 835 C CA . TRP A 1 104 ? -9.618 -2.281 3.726 1.00 86.75 104 TRP A CA 1
ATOM 836 C C . TRP A 1 104 ? -11.103 -2.095 4.046 1.00 86.75 104 TRP A C 1
ATOM 838 O O . TRP A 1 104 ? -11.750 -1.213 3.468 1.00 86.75 104 TRP A O 1
ATOM 848 N N . PRO A 1 105 ? -11.683 -2.939 4.918 1.00 76.81 105 PRO A N 1
ATOM 849 C CA . PRO A 1 105 ? -13.091 -2.851 5.276 1.00 76.81 105 PRO A CA 1
ATOM 850 C C . PRO A 1 105 ? -13.407 -1.493 5.909 1.00 76.81 105 PRO A C 1
ATOM 852 O O . PRO A 1 105 ? -12.591 -0.897 6.616 1.00 76.81 105 PRO A O 1
ATOM 855 N N . ARG A 1 106 ? -14.618 -0.989 5.652 1.00 75.75 106 ARG A N 1
ATOM 856 C CA . ARG A 1 106 ? -15.081 0.256 6.269 1.00 75.75 106 ARG A CA 1
ATOM 857 C C . ARG A 1 106 ? -15.290 0.029 7.761 1.00 75.75 106 ARG A C 1
ATOM 859 O O . ARG A 1 106 ? -16.087 -0.818 8.147 1.00 75.75 106 ARG A O 1
ATOM 866 N N . VAL A 1 107 ? -14.608 0.826 8.573 1.00 72.62 107 VAL A N 1
ATOM 867 C CA . VAL A 1 107 ? -14.762 0.840 10.030 1.00 72.62 107 VAL A CA 1
ATOM 868 C C . VAL A 1 107 ? -15.524 2.101 10.429 1.00 72.62 107 VAL A C 1
ATOM 870 O O . VAL A 1 107 ? -15.367 3.154 9.802 1.00 72.62 107 VAL A O 1
ATOM 873 N N . GLU A 1 108 ? -16.380 2.008 11.450 1.00 73.56 108 GLU A N 1
ATOM 874 C CA . GLU A 1 108 ? -17.018 3.196 12.016 1.00 73.56 108 GLU A CA 1
ATOM 875 C C . GLU A 1 108 ? -15.944 4.119 12.606 1.00 73.56 108 GLU A C 1
ATOM 877 O O . GLU A 1 108 ? -15.039 3.676 13.311 1.00 73.56 108 GLU A O 1
ATOM 882 N N . SER A 1 109 ? -16.013 5.415 12.291 1.00 72.56 109 SER A N 1
ATOM 883 C CA . SER A 1 109 ? -14.998 6.345 12.773 1.00 72.56 109 SER A CA 1
ATOM 884 C C . SER A 1 109 ? -15.070 6.482 14.289 1.00 72.56 109 SER A C 1
ATOM 886 O O . SER A 1 109 ? -16.148 6.581 14.881 1.00 72.56 109 SER A O 1
ATOM 888 N N . GLU A 1 110 ? -13.907 6.584 14.921 1.00 75.56 110 GLU A N 1
ATOM 889 C CA . GLU A 1 110 ? -13.812 6.775 16.366 1.00 75.56 110 GLU A CA 1
ATOM 890 C C . GLU A 1 110 ? -14.577 8.029 16.823 1.00 75.56 110 GLU A C 1
ATOM 892 O O . GLU A 1 110 ? -15.255 8.015 17.844 1.00 75.56 110 GLU A O 1
ATOM 897 N N . LYS A 1 111 ? -14.604 9.080 15.988 1.00 79.62 111 LYS A N 1
ATOM 898 C CA . LYS A 1 111 ? -15.420 10.286 16.206 1.00 79.62 111 LYS A CA 1
ATOM 899 C C . LYS A 1 111 ? -16.917 9.982 16.332 1.00 79.62 111 LYS A C 1
ATOM 901 O O . LYS A 1 111 ? -17.574 10.529 17.216 1.00 79.62 111 LYS A O 1
ATOM 906 N N . LYS A 1 112 ? -17.467 9.124 15.461 1.00 82.69 112 LYS A N 1
ATOM 907 C CA . LYS A 1 112 ? -18.881 8.716 15.530 1.00 82.69 112 LYS A CA 1
ATOM 908 C C . LYS A 1 112 ? -19.153 7.915 16.799 1.00 82.69 112 LYS A C 1
ATOM 910 O O . LYS A 1 112 ? -20.163 8.148 17.457 1.00 82.69 112 LYS A O 1
ATOM 915 N N . ARG A 1 113 ? -18.224 7.039 17.178 1.00 80.81 113 ARG A N 1
ATOM 916 C CA . ARG A 1 113 ? -18.320 6.240 18.402 1.00 80.81 113 ARG A CA 1
ATOM 917 C C . ARG A 1 113 ? -18.258 7.104 19.666 1.00 80.81 113 ARG A C 1
ATOM 919 O O . ARG A 1 113 ? -19.118 6.968 20.526 1.00 80.81 113 ARG A O 1
ATOM 926 N N . ILE A 1 114 ? -17.321 8.050 19.745 1.00 86.00 114 ILE A N 1
ATOM 927 C CA . ILE A 1 114 ? -17.213 9.010 20.856 1.00 86.00 114 ILE A CA 1
ATOM 928 C C . ILE A 1 114 ? -18.479 9.866 20.963 1.00 86.00 114 ILE A C 1
ATOM 930 O O . ILE A 1 114 ? -18.952 10.116 22.068 1.00 86.00 114 ILE A O 1
ATOM 934 N N . LYS A 1 115 ? -19.058 10.297 19.834 1.00 92.19 115 LYS A N 1
ATOM 935 C CA . LYS A 1 115 ? -20.320 11.048 19.837 1.00 92.19 115 LYS A CA 1
ATOM 936 C C . LYS A 1 115 ? -21.468 10.224 20.432 1.00 92.19 115 LYS A C 1
ATOM 938 O O . LYS A 1 115 ? -22.174 10.739 21.291 1.00 92.19 115 LYS A O 1
ATOM 943 N N . LYS A 1 116 ? -21.618 8.958 20.022 1.00 91.38 116 LYS A N 1
ATOM 944 C CA . LYS A 1 116 ? -22.628 8.042 20.584 1.00 91.38 116 LYS A CA 1
ATOM 945 C C . LYS A 1 116 ? -22.432 7.830 22.088 1.00 91.38 116 LYS A C 1
ATOM 947 O O . LYS A 1 116 ? -23.398 7.910 22.834 1.00 91.38 116 LYS A O 1
ATOM 952 N N . LEU A 1 117 ? -21.188 7.634 22.531 1.00 90.81 117 LEU A N 1
ATOM 953 C CA . LEU A 1 117 ? -20.861 7.465 23.952 1.00 90.81 117 LEU A CA 1
ATOM 954 C C . LEU A 1 117 ? -21.229 8.699 24.786 1.00 90.81 117 LEU A C 1
ATOM 956 O O . LEU A 1 117 ? -21.798 8.550 25.861 1.00 90.81 117 LEU A O 1
ATOM 960 N N . ARG A 1 118 ? -20.960 9.915 24.290 1.00 92.69 118 ARG A N 1
ATOM 961 C CA . ARG A 1 118 ? -21.379 11.146 24.986 1.00 92.69 118 ARG A CA 1
ATOM 962 C C . ARG A 1 118 ? -22.895 11.259 25.091 1.00 92.69 118 ARG A C 1
ATOM 964 O O . ARG A 1 118 ? -23.391 11.566 26.163 1.00 92.69 118 ARG A O 1
ATOM 971 N N . GLN A 1 119 ? -23.615 10.956 24.011 1.00 94.44 119 GLN A N 1
ATOM 972 C CA . GLN A 1 119 ? -25.081 10.977 24.013 1.00 94.44 119 GLN A CA 1
ATOM 973 C C . GLN A 1 119 ? -25.669 9.974 25.016 1.00 94.44 119 GLN A C 1
ATOM 975 O O . GLN A 1 119 ? -26.630 10.296 25.702 1.00 94.44 119 GLN A O 1
ATOM 980 N N . GLN A 1 120 ? -25.072 8.784 25.138 1.00 92.88 120 GLN A N 1
ATOM 981 C CA . GLN A 1 120 ? -25.468 7.794 26.147 1.00 92.88 120 GLN A CA 1
ATOM 982 C C . GLN A 1 120 ? -25.207 8.296 27.572 1.00 92.88 120 GLN A C 1
ATOM 984 O O . GLN A 1 120 ? -26.083 8.187 28.418 1.00 92.88 120 GLN A O 1
ATOM 989 N N . GLN A 1 121 ? -24.045 8.905 27.828 1.00 92.44 121 GLN A N 1
ATOM 990 C CA . GLN A 1 121 ? -23.722 9.474 29.142 1.00 92.44 121 GLN A CA 1
ATOM 991 C C . GLN A 1 121 ? -24.631 10.648 29.531 1.00 92.44 121 GLN A C 1
ATOM 993 O O . GLN A 1 121 ? -24.966 10.797 30.702 1.00 92.44 121 GLN A O 1
ATOM 998 N N . GLU A 1 122 ? -25.006 11.500 28.575 1.00 93.25 122 GLU A N 1
ATOM 999 C CA . GLU A 1 122 ? -25.954 12.598 28.797 1.00 93.25 122 GLU A CA 1
ATOM 1000 C C . GLU A 1 122 ? -27.361 12.063 29.100 1.00 93.25 122 GLU A C 1
ATOM 1002 O O . GLU A 1 122 ? -27.989 12.531 30.047 1.00 93.25 122 GLU A O 1
ATOM 1007 N N . ALA A 1 123 ? -27.816 11.039 28.370 1.00 91.00 123 ALA A N 1
ATOM 1008 C CA . ALA A 1 123 ? -29.098 10.381 28.622 1.00 91.00 123 ALA A CA 1
ATOM 1009 C C . ALA A 1 123 ? -29.142 9.684 29.996 1.00 91.00 123 ALA A C 1
ATOM 1011 O O . ALA A 1 123 ? -30.092 9.881 30.746 1.00 91.00 123 ALA A O 1
ATOM 1012 N N . GLU A 1 124 ? -28.091 8.946 30.374 1.00 90.25 124 GLU A N 1
ATOM 1013 C CA . GLU A 1 124 ? -27.994 8.297 31.694 1.00 90.25 124 GLU A CA 1
ATOM 1014 C C . GLU A 1 124 ? -27.968 9.304 32.854 1.00 90.25 124 GLU A C 1
ATOM 1016 O O . GLU A 1 124 ? -28.469 9.012 33.940 1.00 90.25 124 GLU A O 1
ATOM 1021 N N . LYS A 1 125 ? -27.370 10.487 32.655 1.00 90.69 125 LYS A N 1
ATOM 1022 C CA . LYS A 1 125 ? -27.397 11.563 33.656 1.00 90.69 125 LYS A CA 1
ATOM 1023 C C . LYS A 1 125 ? -28.790 12.164 33.796 1.00 90.69 125 LYS A C 1
ATOM 1025 O O . LYS A 1 125 ? -29.244 12.303 34.925 1.00 90.69 125 LYS A O 1
ATOM 1030 N N . ALA A 1 126 ? -29.467 12.449 32.684 1.00 88.44 126 ALA A N 1
ATOM 1031 C CA . ALA A 1 126 ? -30.835 12.960 32.702 1.00 88.44 126 ALA A CA 1
ATOM 1032 C C . ALA A 1 126 ? -31.802 11.977 33.392 1.00 88.44 126 ALA A C 1
ATOM 1034 O O . ALA A 1 126 ? -32.537 12.375 34.287 1.00 88.44 126 ALA A O 1
ATOM 1035 N N . GLU A 1 127 ? -31.719 10.677 33.082 1.00 86.50 127 GLU A N 1
ATOM 1036 C CA . GLU A 1 127 ? -32.531 9.642 33.749 1.00 86.50 127 GLU A CA 1
ATOM 1037 C C . GLU A 1 127 ? -32.221 9.491 35.249 1.00 86.50 127 GLU A C 1
ATOM 1039 O O . GLU A 1 127 ? -33.080 9.065 36.023 1.00 86.50 127 GLU A O 1
ATOM 1044 N N . ARG A 1 128 ? -30.988 9.794 35.675 1.00 81.75 128 ARG A N 1
ATOM 1045 C CA . ARG A 1 128 ? -30.594 9.768 37.091 1.00 81.75 128 ARG A CA 1
ATOM 1046 C C . ARG A 1 128 ? -31.036 11.029 37.838 1.00 81.75 128 ARG A C 1
ATOM 1048 O O . ARG A 1 128 ? -31.255 10.943 39.036 1.00 81.75 128 ARG A O 1
ATOM 1055 N N . GLU A 1 129 ? -31.136 12.169 37.161 1.00 79.06 129 GLU A N 1
ATOM 1056 C CA . GLU A 1 129 ? -31.636 13.430 37.727 1.00 79.06 129 GLU A CA 1
ATOM 1057 C C . GLU A 1 129 ? -33.175 13.474 37.795 1.00 79.06 129 GLU A C 1
ATOM 1059 O O . GLU A 1 129 ? -33.724 14.172 38.642 1.00 79.06 129 GLU A O 1
ATOM 1064 N N . GLU A 1 130 ? -33.871 12.706 36.949 1.00 70.69 130 GLU A N 1
ATOM 1065 C CA . GLU A 1 130 ? -35.335 12.539 36.988 1.00 70.69 130 GLU A CA 1
ATOM 1066 C C . GLU A 1 130 ? -35.831 11.502 38.023 1.00 70.69 130 GLU A C 1
ATOM 1068 O O . GLU A 1 130 ? -37.040 11.398 38.244 1.00 70.69 130 GLU A O 1
ATOM 1073 N N . LYS A 1 131 ? -34.931 10.741 38.665 1.00 58.12 131 LYS A N 1
ATOM 1074 C CA . LYS A 1 131 ? -35.234 9.764 39.732 1.00 58.12 131 LYS A CA 1
ATOM 1075 C C . LYS A 1 131 ? -34.901 10.293 41.120 1.00 58.12 131 LYS A C 1
ATOM 1077 O O . LYS A 1 131 ? -35.697 9.991 42.037 1.00 58.12 131 LYS A O 1
#

Radius of gyration: 21.04 Å; chains: 1; bounding box: 50×30×65 Å

Sequence (131 aa):
MFFGFQLTCGLMLVFYGYSVMKNPRVWGDQGRQAVKAENFPEYCRQNGLFFLKAGFLMALIGALDALVTLSGLLYVLLYLFGLAFAFYPLTRWCKENEGFSWPWPRVESEKKRIKKLRQQQEAEKAEREEK

pLDDT: mean 88.83, std 7.37, range [58.12, 96.62]

Foldseek 3Di:
DQLVVLQVQLVVLLVLLVVLLVPVPSPDCQCVVQPDVVCSSVLSNLVSQLSNQLSPLSNVLSVVCVVPPDDPVRSVVSNVVSSCVSCVVSQVVCCVRRVDSDSGDDDDDVVVVVVVVVVVVVVVVVVVVVD